Protein AF-A0A660YXP3-F1 (afdb_monomer_lite)

Radius of gyration: 28.9 Å; chains: 1; bounding box: 70×35×90 Å

Secondary structure (DSSP, 8-state):
-HHHHTSTHHHHHHHHT--HHHHHH-SSS-PPP-TTSSSSSTT-GGGGT--SSTT-HHHHHHHHHHHHHHHHHHHHHHHHHHHHHHHHTT---HHHHHHHHHHHHHHHHHHHHGGG--HHHHHHHHHHHHHHHHHHHHHHHHHHHHHHHHHHHHHHHHHHHHHHHHHHHHHHHHHHTT-

Sequence (179 aa):
MELFEKSPHQKAFDENDFPECETCHGNHQIRYVTDNMVGTQESAVCMDCHSNEEDDKGYLVAGKMKLLIDSLKYEDKETKEILSDATQKGMDISDAEFLLKDVRQVLIQTRTSIHTFNLDKFKESINPGFETISKVKQEGISAVDDYYFRRLGLGISTIIVTFLVIGLYFKIKKMENKS

pLDDT: mean 92.84, std 7.69, range [52.19, 98.44]

Foldseek 3Di:
DVLLCLAPCNVVCVVVVNDPPCLQVNDDDPDDDDLQCFAQDPNHSLCVPFDPDPPRPLNVLSNVLSVLLVVLVVLLVVLVVLLVVLVVLVFDLPVLVVLSVVLVVLSVVLVVQVSNSDNVSSCVSNVVSVVSSVVSSVVSVVSVVVSVVVVVVVVVVVVVVVVVVVVVVVVVVVVVVVD

Structure (mmCIF, N/CA/C/O backbone):
data_AF-A0A660YXP3-F1
#
_entry.id   AF-A0A660YXP3-F1
#
loop_
_atom_site.group_PDB
_atom_site.id
_atom_site.type_symbol
_atom_site.label_atom_id
_atom_site.label_alt_id
_atom_site.label_comp_id
_atom_site.label_asym_id
_atom_site.label_entity_id
_atom_site.label_seq_id
_atom_site.pdbx_PDB_ins_code
_atom_site.Cartn_x
_atom_site.Cartn_y
_atom_site.Cartn_z
_atom_site.occupancy
_atom_site.B_iso_or_equiv
_atom_site.auth_seq_id
_atom_site.auth_comp_id
_atom_site.auth_asym_id
_atom_site.auth_atom_id
_atom_site.pdbx_PDB_model_num
ATOM 1 N N . MET A 1 1 ? 7.272 -10.314 -25.609 1.00 66.12 1 MET A N 1
ATOM 2 C CA . MET A 1 1 ? 6.268 -10.110 -24.531 1.00 66.12 1 MET A CA 1
ATOM 3 C C . MET A 1 1 ? 5.676 -8.712 -24.664 1.00 66.12 1 MET A C 1
ATOM 5 O O . MET A 1 1 ? 6.437 -7.756 -24.621 1.00 66.12 1 MET A O 1
ATOM 9 N N . GLU A 1 2 ? 4.348 -8.560 -24.737 1.00 86.38 2 GLU A N 1
ATOM 10 C CA . GLU A 1 2 ? 3.705 -7.279 -25.108 1.00 86.38 2 GLU A CA 1
ATOM 11 C C . GLU A 1 2 ? 4.090 -6.065 -24.226 1.00 86.38 2 GLU A C 1
ATOM 13 O O . GLU A 1 2 ? 4.176 -4.945 -24.729 1.00 86.38 2 GLU A O 1
ATOM 18 N N . LEU A 1 3 ? 4.322 -6.254 -22.917 1.00 89.56 3 LEU A N 1
ATOM 19 C CA . LEU A 1 3 ? 4.702 -5.152 -22.015 1.00 89.56 3 LEU A CA 1
ATOM 20 C C . LEU A 1 3 ? 6.147 -4.680 -22.235 1.00 89.56 3 LEU A C 1
ATOM 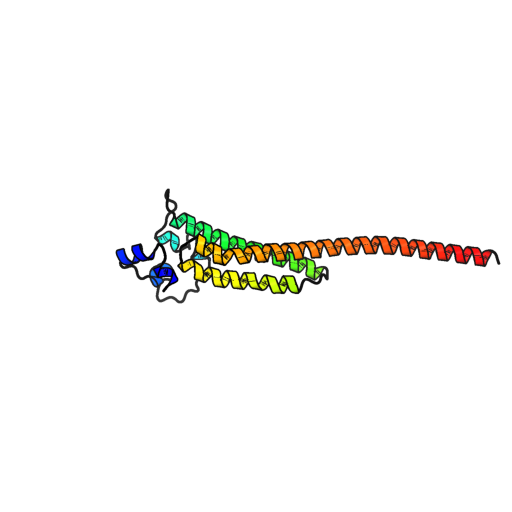22 O O . LEU A 1 3 ? 6.385 -3.474 -22.256 1.00 89.56 3 LEU A O 1
ATOM 26 N N . PHE A 1 4 ? 7.079 -5.622 -22.418 1.00 91.50 4 PHE A N 1
ATOM 27 C CA . PHE A 1 4 ? 8.494 -5.330 -22.667 1.00 91.50 4 PHE A CA 1
ATOM 28 C C . PHE A 1 4 ? 8.687 -4.685 -24.043 1.00 91.50 4 PHE A C 1
ATOM 30 O O . PHE A 1 4 ? 9.364 -3.668 -24.148 1.00 91.50 4 PHE A O 1
ATOM 37 N N . GLU A 1 5 ? 7.999 -5.203 -25.064 1.00 90.81 5 GLU A N 1
ATOM 38 C CA . GLU A 1 5 ? 8.060 -4.705 -26.448 1.00 90.81 5 GLU A CA 1
ATOM 39 C C . GLU A 1 5 ? 7.680 -3.223 -26.575 1.00 90.81 5 GLU A C 1
ATOM 41 O O . GLU A 1 5 ? 8.152 -2.517 -27.463 1.00 90.81 5 GLU A O 1
ATOM 46 N N . LYS A 1 6 ? 6.825 -2.730 -25.673 1.00 90.31 6 LYS A N 1
ATOM 47 C CA . LYS A 1 6 ? 6.394 -1.323 -25.619 1.00 90.31 6 LYS A CA 1
ATOM 48 C C . LYS A 1 6 ? 7.209 -0.481 -24.632 1.00 90.31 6 LYS A C 1
ATOM 50 O O . LYS A 1 6 ? 6.896 0.694 -24.433 1.00 90.31 6 LYS A O 1
ATOM 55 N N . SER A 1 7 ? 8.202 -1.074 -23.976 1.00 92.56 7 SER A N 1
ATOM 56 C CA . SER A 1 7 ? 9.007 -0.415 -22.953 1.00 92.56 7 SER A CA 1
ATOM 57 C C . SER A 1 7 ? 10.146 0.418 -23.559 1.00 92.56 7 SER A C 1
ATOM 59 O O . SER A 1 7 ? 10.554 0.190 -24.701 1.00 92.56 7 SER A O 1
ATOM 61 N N . PRO A 1 8 ? 10.720 1.364 -22.792 1.00 92.69 8 PRO A N 1
ATOM 62 C CA . PRO A 1 8 ? 11.908 2.109 -23.210 1.00 92.69 8 PRO A CA 1
ATOM 63 C C . PRO A 1 8 ? 13.145 1.233 -23.470 1.00 92.69 8 PRO A C 1
ATOM 65 O O . PRO A 1 8 ? 14.037 1.662 -24.200 1.00 92.69 8 PRO A O 1
ATOM 68 N N . HIS A 1 9 ? 13.207 0.027 -22.891 1.00 93.94 9 HIS A N 1
ATOM 69 C CA . HIS A 1 9 ? 14.349 -0.881 -23.026 1.00 93.94 9 HIS A CA 1
ATOM 70 C C . HIS A 1 9 ? 14.372 -1.639 -24.355 1.00 93.94 9 HIS A C 1
ATOM 72 O O . HIS A 1 9 ? 15.465 -1.977 -24.799 1.00 93.94 9 HIS A O 1
ATOM 78 N N . GLN A 1 10 ? 13.228 -1.833 -25.029 1.00 94.12 10 GLN A N 1
ATOM 79 C CA . GLN A 1 10 ? 13.143 -2.635 -26.263 1.00 94.12 10 GLN A CA 1
ATOM 80 C C . GLN A 1 10 ? 14.183 -2.209 -27.303 1.00 94.12 10 GLN A C 1
ATOM 82 O O . GLN A 1 10 ? 15.000 -3.009 -27.745 1.00 94.12 10 GLN A O 1
ATOM 87 N N . LYS A 1 11 ? 14.197 -0.917 -27.648 1.00 94.00 11 LYS A N 1
ATOM 88 C CA . LYS A 1 11 ? 15.099 -0.387 -28.675 1.00 94.00 11 LYS A CA 1
ATOM 89 C C . LYS A 1 11 ? 16.573 -0.607 -28.315 1.00 94.00 11 LYS A C 1
ATOM 91 O O . LYS A 1 11 ? 17.358 -0.984 -29.175 1.00 94.00 11 LYS A O 1
ATOM 96 N N . ALA A 1 12 ? 16.943 -0.368 -27.057 1.00 92.75 12 ALA A N 1
ATOM 97 C CA . ALA A 1 12 ? 18.320 -0.537 -26.606 1.00 92.75 12 ALA A CA 1
ATOM 98 C C . ALA A 1 12 ? 18.746 -2.013 -26.620 1.00 92.75 12 ALA A C 1
ATOM 100 O O . ALA A 1 12 ? 19.893 -2.310 -26.940 1.00 92.75 12 ALA A O 1
ATOM 101 N N . PHE A 1 13 ? 17.835 -2.933 -26.301 1.00 94.75 13 PHE A N 1
ATOM 102 C CA . PHE A 1 13 ? 18.107 -4.368 -26.328 1.00 94.75 13 PHE A CA 1
ATOM 103 C C . PHE A 1 13 ? 18.279 -4.881 -27.759 1.00 94.75 13 PHE A C 1
ATOM 105 O O . PHE A 1 13 ? 19.254 -5.582 -28.022 1.00 94.75 13 PHE A O 1
ATOM 112 N N . ASP A 1 14 ? 17.411 -4.456 -28.683 1.00 94.31 14 ASP A N 1
ATOM 113 C CA . ASP A 1 14 ? 17.514 -4.797 -30.107 1.00 94.31 14 ASP A CA 1
ATOM 114 C C . ASP A 1 14 ? 18.826 -4.280 -30.723 1.00 94.31 14 ASP A C 1
ATOM 116 O O . ASP A 1 14 ? 19.479 -4.979 -31.494 1.00 94.31 14 ASP A O 1
ATOM 120 N N . GLU A 1 15 ? 19.240 -3.056 -30.374 1.00 95.38 15 GLU A N 1
ATOM 121 C CA . GLU A 1 15 ? 20.476 -2.445 -30.885 1.00 95.38 15 GLU A CA 1
ATOM 122 C C . GLU A 1 15 ? 21.755 -3.117 -30.353 1.00 95.38 15 GLU A C 1
ATOM 124 O O . GLU A 1 15 ? 22.785 -3.063 -31.025 1.00 95.38 15 GLU A O 1
ATOM 129 N N . ASN A 1 16 ? 21.703 -3.743 -29.171 1.00 92.88 16 ASN A N 1
ATOM 130 C CA . ASN A 1 16 ? 22.858 -4.375 -28.519 1.00 92.88 16 ASN A CA 1
ATOM 131 C C . ASN A 1 16 ? 22.824 -5.914 -28.548 1.00 92.88 16 ASN A C 1
ATOM 133 O O . ASN A 1 16 ? 23.712 -6.542 -27.972 1.00 92.88 16 ASN A O 1
ATOM 137 N N . ASP A 1 17 ? 21.831 -6.515 -29.214 1.00 93.25 17 ASP A N 1
ATOM 138 C CA . ASP A 1 17 ? 21.624 -7.971 -29.292 1.00 93.25 17 ASP A CA 1
ATOM 139 C C . ASP A 1 17 ? 21.562 -8.635 -27.897 1.00 93.25 17 ASP A C 1
ATOM 141 O O . ASP A 1 17 ? 22.099 -9.720 -27.657 1.00 93.25 17 ASP A O 1
ATOM 145 N N . PHE A 1 18 ? 20.939 -7.945 -26.931 1.00 92.56 18 PHE A N 1
ATOM 146 C CA . PHE A 1 18 ? 20.817 -8.433 -25.558 1.00 92.56 18 PHE A CA 1
ATOM 147 C C . PHE A 1 18 ? 19.663 -9.435 -25.409 1.00 92.56 18 PHE A C 1
ATOM 149 O O . PHE A 1 18 ? 18.530 -9.126 -25.786 1.00 92.56 18 PHE A O 1
ATOM 156 N N . PRO A 1 19 ? 19.888 -10.608 -24.781 1.00 90.25 19 PRO A N 1
ATOM 157 C CA . PRO A 1 19 ? 18.812 -11.546 -24.474 1.00 90.25 19 PRO A CA 1
ATOM 158 C C . PRO A 1 19 ? 17.796 -10.931 -23.497 1.00 90.25 19 PRO A C 1
ATOM 160 O O . PRO A 1 19 ? 18.106 -10.757 -22.322 1.00 90.25 19 PRO A O 1
ATOM 163 N N . GLU A 1 20 ? 16.576 -10.631 -23.951 1.00 90.69 20 GLU A N 1
ATOM 164 C CA . GLU A 1 20 ? 15.546 -9.892 -23.192 1.00 90.69 20 GLU A CA 1
ATOM 165 C C . GLU A 1 20 ? 15.396 -10.349 -21.727 1.00 90.69 20 GLU A C 1
ATOM 167 O O . GLU A 1 20 ? 15.839 -9.683 -20.791 1.00 90.69 20 GLU A O 1
ATOM 172 N N . CYS A 1 21 ? 14.782 -11.515 -21.510 1.00 89.62 21 CYS A N 1
ATOM 173 C CA . CYS A 1 21 ? 14.417 -11.986 -20.174 1.00 89.62 21 CYS A CA 1
ATOM 174 C C . CYS A 1 21 ? 15.649 -12.340 -19.328 1.00 89.62 21 CYS A C 1
ATOM 176 O O . CYS A 1 21 ? 15.679 -12.080 -18.124 1.00 89.62 21 CYS A O 1
ATOM 178 N N . GLU A 1 22 ? 16.658 -12.947 -19.955 1.00 89.94 22 GLU A N 1
ATOM 179 C CA . GLU A 1 22 ? 17.840 -13.475 -19.267 1.00 89.94 22 GLU A CA 1
ATOM 180 C C . GLU A 1 22 ? 18.776 -12.367 -18.782 1.00 89.94 22 GLU A C 1
ATOM 182 O O . GLU A 1 22 ? 19.444 -12.556 -17.768 1.00 89.94 22 GLU A O 1
ATOM 187 N N . THR A 1 23 ? 18.774 -11.198 -19.433 1.00 90.56 23 THR A N 1
ATOM 188 C CA . THR A 1 23 ? 19.592 -10.050 -19.011 1.00 90.56 23 THR A CA 1
ATOM 189 C C . THR A 1 23 ? 19.263 -9.622 -17.581 1.00 90.56 23 THR A C 1
ATOM 191 O O . THR A 1 23 ? 20.168 -9.328 -16.809 1.00 90.56 23 THR A O 1
ATOM 194 N N . CYS A 1 24 ? 17.984 -9.642 -17.190 1.00 89.88 24 CYS A N 1
ATOM 195 C CA . CYS A 1 24 ? 17.562 -9.232 -15.846 1.00 89.88 24 CYS A CA 1
ATOM 196 C C . CYS A 1 24 ? 17.266 -10.411 -14.911 1.00 89.88 24 CYS A C 1
ATOM 198 O O . CYS A 1 24 ? 17.469 -10.310 -13.703 1.00 89.88 24 CYS A O 1
ATOM 200 N N . HIS A 1 25 ? 16.752 -11.528 -15.426 1.00 88.06 25 HIS A N 1
ATOM 201 C CA . HIS A 1 25 ? 16.374 -12.674 -14.590 1.00 88.06 25 HIS A CA 1
ATOM 202 C C . HIS A 1 25 ? 17.474 -13.730 -14.463 1.00 88.06 25 HIS A C 1
ATOM 204 O O . HIS A 1 25 ? 17.333 -14.670 -13.676 1.00 88.06 25 HIS A O 1
ATOM 210 N N . GLY A 1 26 ? 18.581 -13.550 -15.183 1.00 84.75 26 GLY A N 1
ATOM 211 C CA . GLY A 1 26 ? 19.645 -14.530 -15.289 1.00 84.75 26 GLY A CA 1
ATOM 212 C C . GLY A 1 26 ? 19.202 -15.774 -16.052 1.00 84.75 26 GLY A C 1
ATOM 213 O O . GLY A 1 26 ? 18.098 -15.870 -16.590 1.00 84.75 26 GLY A O 1
ATOM 214 N N . ASN A 1 27 ? 20.091 -16.759 -16.072 1.00 77.94 27 ASN A N 1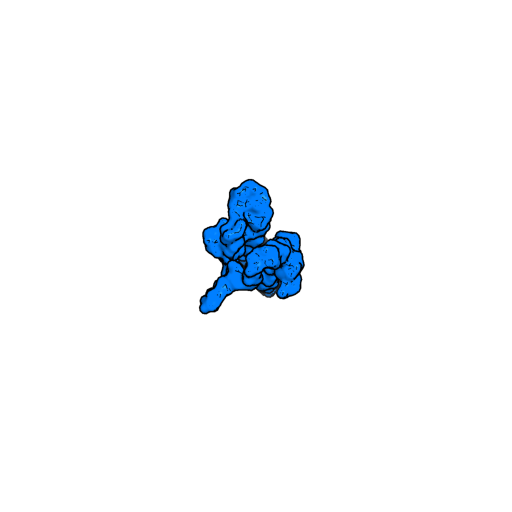
ATOM 215 C CA . ASN A 1 27 ? 19.896 -18.018 -16.770 1.00 77.94 27 ASN A CA 1
ATOM 216 C C . ASN A 1 27 ? 20.162 -19.213 -15.832 1.00 77.94 27 ASN A C 1
ATOM 218 O O . ASN A 1 27 ? 20.864 -19.092 -14.829 1.00 77.94 27 ASN A O 1
ATOM 222 N N . HIS A 1 28 ? 19.598 -20.384 -16.160 1.00 66.75 28 HIS A N 1
ATOM 223 C CA . HIS A 1 28 ? 19.941 -21.725 -15.634 1.00 66.75 28 HIS A CA 1
ATOM 224 C C . HIS A 1 28 ? 19.987 -21.956 -14.100 1.00 66.75 28 HIS A C 1
ATOM 226 O O . HIS A 1 28 ? 20.224 -23.081 -13.659 1.00 66.75 28 HIS A O 1
ATOM 232 N N . GLN A 1 29 ? 19.696 -20.956 -13.269 1.00 60.50 29 GLN A N 1
ATOM 233 C CA . GLN A 1 29 ? 19.544 -21.068 -11.822 1.00 60.50 29 GLN A CA 1
ATOM 234 C C . GLN A 1 29 ? 18.134 -20.599 -11.474 1.00 60.50 29 GLN A C 1
ATOM 236 O O . GLN A 1 29 ? 17.826 -19.420 -11.601 1.00 60.50 29 GLN A O 1
ATOM 241 N N . ILE A 1 30 ? 17.266 -21.524 -11.056 1.00 59.28 30 ILE A N 1
ATOM 242 C CA . ILE A 1 30 ? 15.876 -21.245 -10.658 1.00 59.28 30 ILE A CA 1
ATOM 243 C C . ILE A 1 30 ? 15.895 -20.468 -9.331 1.00 59.28 30 ILE A C 1
ATOM 245 O O . ILE A 1 30 ? 15.640 -21.015 -8.259 1.00 59.28 30 ILE A O 1
ATOM 249 N N . ARG A 1 31 ? 16.284 -19.195 -9.373 1.00 67.81 31 ARG A N 1
ATOM 250 C CA . ARG A 1 31 ? 16.200 -18.287 -8.233 1.00 67.81 31 ARG A CA 1
ATOM 251 C C . ARG A 1 31 ? 14.827 -17.636 -8.264 1.00 67.81 31 ARG A C 1
ATOM 253 O O . ARG A 1 31 ? 14.384 -17.153 -9.303 1.00 67.81 31 ARG A O 1
ATOM 260 N N . TYR A 1 32 ? 14.142 -17.637 -7.126 1.00 73.38 32 TYR A N 1
ATOM 261 C CA . TYR A 1 32 ? 12.883 -16.913 -7.010 1.00 73.38 32 TYR A CA 1
ATOM 262 C C . TYR A 1 32 ? 13.136 -15.421 -7.204 1.00 73.38 32 TYR A C 1
ATOM 264 O O . TYR A 1 32 ? 14.016 -14.846 -6.561 1.00 73.38 32 TYR A O 1
ATOM 272 N N . VAL A 1 33 ? 12.341 -14.801 -8.074 1.00 80.00 33 VAL A N 1
ATOM 273 C CA . VAL A 1 33 ? 12.337 -13.348 -8.225 1.00 80.00 33 VAL A CA 1
ATOM 274 C C . VAL A 1 33 ? 11.898 -12.702 -6.917 1.00 80.00 33 VAL A C 1
ATOM 276 O O . VAL A 1 33 ? 10.979 -13.177 -6.245 1.00 80.00 33 VAL A O 1
ATOM 279 N N . THR A 1 34 ? 12.56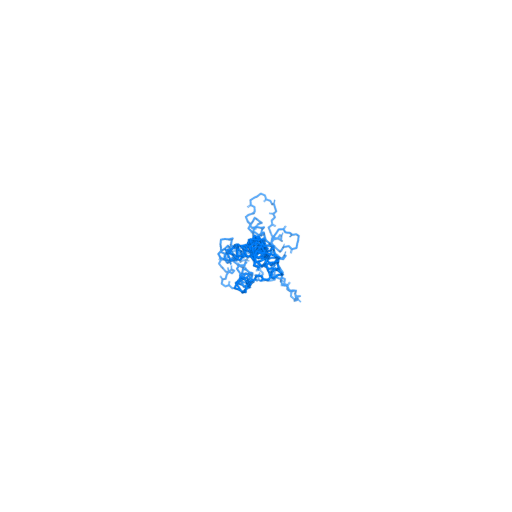9 -11.619 -6.539 1.00 88.38 34 THR A N 1
ATOM 280 C CA . THR A 1 34 ? 12.250 -10.871 -5.321 1.00 88.38 34 THR A CA 1
ATOM 281 C C . THR A 1 34 ? 12.173 -9.386 -5.624 1.00 88.38 34 THR A C 1
ATOM 283 O O . THR A 1 34 ? 12.822 -8.899 -6.549 1.00 88.38 34 THR A O 1
ATOM 286 N N . ASP A 1 35 ? 11.449 -8.647 -4.783 1.00 91.12 35 ASP A N 1
ATOM 287 C CA . ASP A 1 35 ? 11.352 -7.185 -4.875 1.00 91.12 35 ASP A CA 1
ATOM 288 C C . ASP A 1 35 ? 12.724 -6.482 -4.684 1.00 91.12 35 ASP A C 1
ATOM 290 O O . ASP A 1 35 ? 12.791 -5.262 -4.782 1.00 91.12 35 ASP A O 1
ATOM 294 N N . ASN A 1 36 ? 13.807 -7.212 -4.369 1.00 90.50 36 ASN A N 1
ATOM 295 C CA . ASN A 1 36 ? 15.175 -6.681 -4.266 1.00 90.50 36 ASN A CA 1
ATOM 296 C C . ASN A 1 36 ? 15.879 -6.553 -5.619 1.00 90.50 36 ASN A C 1
ATOM 298 O O . ASN A 1 36 ? 16.853 -5.816 -5.719 1.00 90.50 36 ASN A O 1
ATOM 302 N N . MET A 1 37 ? 15.384 -7.244 -6.651 1.00 91.19 37 MET A N 1
ATOM 303 C CA . MET A 1 37 ? 15.896 -7.101 -8.018 1.00 91.19 37 MET A CA 1
ATOM 304 C C . MET A 1 37 ? 15.560 -5.725 -8.609 1.00 91.19 37 MET A C 1
ATOM 306 O O . MET A 1 37 ? 16.145 -5.322 -9.606 1.00 91.19 37 MET A O 1
ATOM 310 N N . VAL A 1 38 ? 14.617 -5.007 -7.999 1.00 93.38 38 VAL A N 1
ATOM 311 C CA . VAL A 1 38 ? 14.085 -3.729 -8.470 1.00 93.38 38 VAL A CA 1
ATOM 312 C C . VAL A 1 38 ? 14.597 -2.632 -7.552 1.00 93.38 38 VAL A C 1
ATOM 314 O O . VAL A 1 38 ? 14.488 -2.748 -6.332 1.00 93.38 38 VAL A O 1
ATOM 317 N N . GLY A 1 39 ? 15.109 -1.548 -8.127 1.00 94.62 39 GLY A N 1
ATOM 318 C CA . GLY A 1 39 ? 15.578 -0.394 -7.368 1.00 94.62 39 GLY A CA 1
ATOM 319 C C . GLY A 1 39 ? 17.005 -0.008 -7.708 1.00 94.62 39 GLY A C 1
ATOM 320 O O . GLY A 1 39 ? 17.492 -0.278 -8.799 1.00 94.62 39 GLY A O 1
ATOM 321 N N . THR A 1 40 ? 17.654 0.642 -6.749 1.00 94.75 40 THR A N 1
ATOM 322 C CA . THR A 1 40 ? 19.012 1.192 -6.881 1.00 94.75 40 THR A CA 1
ATOM 323 C C . THR A 1 40 ? 19.974 0.644 -5.825 1.00 94.75 40 THR A C 1
ATOM 325 O O . THR A 1 40 ? 21.044 1.193 -5.581 1.00 94.75 40 THR A O 1
ATOM 328 N N . GLN A 1 41 ? 19.559 -0.419 -5.138 1.00 91.00 41 GLN A N 1
ATOM 329 C CA . GLN A 1 41 ? 20.380 -1.151 -4.178 1.00 91.00 41 GLN A CA 1
ATOM 330 C C . GLN A 1 41 ? 21.374 -2.063 -4.905 1.00 91.00 41 GLN A C 1
ATOM 332 O O . GLN A 1 41 ? 21.136 -2.454 -6.039 1.00 91.00 41 GLN A O 1
ATOM 337 N N . GLU A 1 42 ? 22.441 -2.478 -4.224 1.00 85.50 42 GLU A N 1
ATOM 338 C CA . GLU A 1 42 ? 23.494 -3.340 -4.793 1.00 85.50 42 GLU A CA 1
ATOM 339 C C . GLU A 1 42 ? 22.966 -4.659 -5.393 1.00 85.50 42 GLU A C 1
ATOM 341 O O . GLU A 1 42 ? 23.547 -5.202 -6.321 1.00 85.50 42 GLU A O 1
ATOM 346 N N . SER A 1 43 ? 21.839 -5.170 -4.890 1.00 86.62 43 SER A N 1
ATOM 347 C CA . SER A 1 43 ? 21.194 -6.391 -5.400 1.00 86.62 43 SER A CA 1
ATOM 348 C C . SER A 1 43 ? 20.217 -6.163 -6.561 1.00 86.62 43 SER A C 1
ATOM 350 O O . SER A 1 43 ? 19.627 -7.133 -7.044 1.00 86.62 43 SER A O 1
ATOM 352 N N . ALA A 1 44 ? 20.003 -4.913 -6.984 1.00 92.38 44 ALA A N 1
ATOM 353 C CA . ALA A 1 44 ? 19.070 -4.584 -8.050 1.00 92.38 44 ALA A CA 1
ATOM 354 C C . ALA A 1 44 ? 19.734 -4.702 -9.422 1.00 92.38 44 ALA A C 1
ATOM 356 O O . ALA A 1 44 ? 20.744 -4.062 -9.691 1.00 92.38 44 ALA A O 1
ATOM 357 N N . VAL A 1 45 ? 19.090 -5.441 -10.322 1.00 91.81 45 VAL A N 1
ATOM 358 C CA . VAL A 1 45 ? 19.596 -5.701 -11.683 1.00 91.81 45 VAL A CA 1
ATOM 359 C C . VAL A 1 45 ? 19.551 -4.454 -12.565 1.00 91.81 45 VAL A C 1
ATOM 361 O O . VAL A 1 45 ? 20.200 -4.375 -13.598 1.00 91.81 45 VAL A O 1
ATOM 364 N N . CYS A 1 46 ? 18.797 -3.433 -12.147 1.00 92.69 46 CYS A N 1
ATOM 365 C CA . CYS A 1 46 ? 18.780 -2.134 -12.812 1.00 92.69 46 CYS A CA 1
ATOM 366 C C . CYS A 1 46 ? 20.173 -1.487 -12.806 1.00 92.69 46 CYS A C 1
ATOM 368 O O . CYS A 1 46 ? 20.528 -0.802 -13.762 1.00 92.69 46 CYS A O 1
ATOM 370 N N . MET A 1 47 ? 20.953 -1.728 -11.745 1.00 92.88 47 MET A N 1
ATOM 371 C CA . MET A 1 47 ? 22.270 -1.126 -11.537 1.00 92.88 47 MET A CA 1
ATOM 372 C C . MET A 1 47 ? 23.359 -1.696 -12.451 1.00 92.88 47 MET A C 1
ATOM 374 O O . MET A 1 47 ? 24.435 -1.112 -12.547 1.00 92.88 47 MET A O 1
ATOM 378 N N . ASP A 1 48 ? 23.077 -2.799 -13.151 1.00 91.69 48 ASP A N 1
ATOM 379 C CA . ASP A 1 48 ? 24.011 -3.397 -14.109 1.00 91.69 48 ASP A CA 1
ATOM 380 C C . ASP A 1 48 ? 24.207 -2.509 -15.349 1.00 91.69 48 ASP A C 1
ATOM 382 O O . ASP A 1 48 ? 25.219 -2.610 -16.040 1.00 91.69 48 ASP A O 1
ATOM 386 N N . CYS A 1 49 ? 23.239 -1.634 -15.640 1.00 92.19 49 CYS A N 1
ATOM 387 C CA . CYS A 1 49 ? 23.288 -0.691 -16.761 1.00 92.19 49 CYS A CA 1
ATOM 388 C C . CYS A 1 49 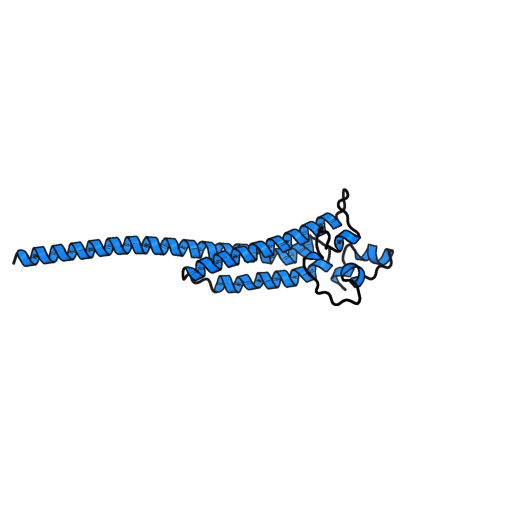? 23.032 0.763 -16.344 1.00 92.19 49 CYS A C 1
ATOM 390 O O . CYS A 1 49 ? 23.522 1.670 -17.011 1.00 92.19 49 CYS A O 1
ATOM 392 N N . HIS A 1 50 ? 22.263 0.993 -15.276 1.00 93.25 50 HIS A N 1
ATOM 393 C CA . HIS A 1 50 ? 21.928 2.328 -14.786 1.00 93.25 50 HIS A CA 1
ATOM 394 C C . HIS A 1 50 ? 22.787 2.717 -13.583 1.00 93.25 50 HIS A C 1
ATOM 396 O O . HIS A 1 50 ? 23.027 1.905 -12.692 1.00 93.25 50 HIS A O 1
ATOM 402 N N . SER A 1 51 ? 23.218 3.972 -13.509 1.00 90.75 51 SER A N 1
ATOM 403 C CA . SER A 1 51 ? 24.097 4.458 -12.441 1.00 90.75 51 SER A CA 1
ATOM 404 C C . SER A 1 51 ? 23.556 5.734 -11.798 1.00 90.75 51 SER A C 1
ATOM 406 O O . SER A 1 51 ? 22.663 6.394 -12.320 1.00 90.75 51 SER A O 1
ATOM 408 N N . ASN A 1 52 ? 24.094 6.095 -10.631 1.00 88.38 52 ASN A N 1
ATOM 409 C CA . ASN A 1 52 ? 23.748 7.343 -9.937 1.00 88.38 52 ASN A CA 1
ATOM 410 C C . ASN A 1 52 ? 24.453 8.575 -10.552 1.00 88.38 52 ASN A C 1
ATOM 412 O O . ASN A 1 52 ? 24.797 9.519 -9.840 1.00 88.38 52 ASN A O 1
ATOM 416 N N . GLU A 1 53 ? 24.755 8.537 -11.848 1.00 84.62 53 GLU A N 1
ATOM 417 C CA . GLU A 1 53 ? 25.296 9.681 -12.580 1.00 84.62 53 GLU A CA 1
ATOM 418 C C . GLU A 1 53 ? 24.200 10.727 -12.835 1.00 84.62 53 GLU A C 1
ATOM 420 O O . GLU A 1 53 ? 23.002 10.424 -12.807 1.00 84.62 53 GLU A O 1
ATOM 425 N N . GLU A 1 54 ? 24.600 11.985 -13.049 1.00 69.12 54 GLU A N 1
ATOM 426 C CA . GLU A 1 54 ? 23.644 13.053 -13.349 1.00 69.12 54 GLU A CA 1
ATOM 427 C C . GLU A 1 54 ? 22.842 12.705 -14.619 1.00 69.12 54 GLU A C 1
ATOM 429 O O . GLU A 1 54 ? 23.405 12.381 -15.661 1.00 69.12 54 GLU A O 1
ATOM 434 N N . ASP A 1 55 ? 21.513 12.781 -14.500 1.00 79.56 55 ASP A N 1
ATOM 435 C CA . ASP A 1 55 ? 20.497 12.558 -15.541 1.00 79.56 55 ASP A CA 1
ATOM 436 C C . ASP A 1 55 ? 20.158 11.113 -15.963 1.00 79.56 55 ASP A C 1
ATOM 438 O O . ASP A 1 55 ? 19.371 10.928 -16.904 1.00 79.56 55 ASP A O 1
ATOM 442 N N . ASP A 1 56 ? 20.590 10.077 -15.232 1.00 91.38 56 ASP A N 1
ATOM 443 C CA . ASP A 1 56 ? 20.063 8.726 -15.478 1.00 91.38 56 ASP A CA 1
ATOM 444 C C . ASP A 1 56 ? 18.599 8.587 -15.008 1.00 91.38 56 ASP A C 1
ATOM 446 O O . ASP A 1 56 ? 18.261 8.332 -13.844 1.00 91.38 56 ASP A O 1
ATOM 450 N N . LYS A 1 57 ? 17.678 8.725 -15.964 1.00 92.19 57 LYS A N 1
ATOM 451 C CA . LYS A 1 57 ? 16.237 8.565 -15.728 1.00 92.19 57 LYS A CA 1
ATOM 452 C C . LYS A 1 57 ? 15.865 7.145 -15.305 1.00 92.19 57 LYS A C 1
ATOM 454 O O . LYS A 1 57 ? 14.914 6.994 -14.537 1.00 92.19 57 LYS A O 1
ATOM 459 N N . GLY A 1 58 ? 16.571 6.125 -15.793 1.00 92.69 58 GLY A N 1
ATOM 460 C CA . GLY A 1 58 ? 16.315 4.729 -15.444 1.00 92.69 58 GLY A CA 1
ATOM 461 C C . GLY A 1 58 ? 16.631 4.459 -13.978 1.00 92.69 58 GLY A C 1
ATOM 462 O O . GLY A 1 58 ? 15.794 3.887 -13.277 1.00 92.69 58 GLY A O 1
ATOM 463 N N . TYR A 1 59 ? 17.750 4.997 -13.482 1.00 94.88 59 TYR A N 1
ATOM 464 C CA . TYR A 1 59 ? 18.106 4.966 -12.060 1.00 94.88 59 TYR A CA 1
ATOM 465 C C . TYR A 1 59 ? 17.004 5.591 -11.184 1.00 94.88 59 TYR A C 1
ATOM 467 O O . TYR A 1 59 ? 16.513 4.976 -10.231 1.00 94.88 59 TYR A O 1
ATOM 475 N N . LEU A 1 60 ? 16.529 6.788 -11.547 1.00 93.81 60 LEU A N 1
ATOM 476 C CA . LEU A 1 60 ? 15.468 7.481 -10.805 1.00 93.81 60 LEU A CA 1
ATOM 477 C C . LEU A 1 60 ? 14.128 6.730 -10.831 1.00 93.81 60 LEU A C 1
ATOM 479 O O . LEU A 1 60 ? 13.414 6.701 -9.825 1.00 93.81 60 LEU A O 1
ATOM 483 N N . VAL A 1 61 ? 13.755 6.151 -11.976 1.00 95.12 61 VAL A N 1
ATOM 484 C CA . VAL A 1 61 ? 12.516 5.371 -12.118 1.00 95.12 61 VAL A CA 1
ATOM 485 C C . VAL A 1 61 ? 12.588 4.091 -11.290 1.00 95.12 61 VAL A C 1
ATOM 487 O O . VAL A 1 61 ? 11.650 3.824 -10.535 1.00 95.12 61 VAL A O 1
ATOM 490 N N . ALA A 1 62 ? 13.698 3.351 -11.359 1.00 95.50 62 ALA A N 1
ATOM 491 C CA . ALA A 1 62 ? 13.908 2.137 -10.578 1.00 95.50 62 ALA A CA 1
ATOM 492 C C . ALA A 1 62 ? 13.806 2.421 -9.073 1.00 95.50 62 ALA A C 1
ATOM 494 O O . ALA A 1 62 ? 13.049 1.753 -8.361 1.00 95.50 62 ALA A O 1
ATOM 495 N N . GLY A 1 63 ? 14.486 3.470 -8.597 1.00 95.69 63 GLY A N 1
ATOM 496 C CA . GLY A 1 63 ? 14.417 3.899 -7.200 1.00 95.69 63 GLY A CA 1
ATOM 497 C C . GLY A 1 63 ? 12.989 4.228 -6.760 1.00 95.69 63 GLY A C 1
ATOM 498 O O . GLY A 1 63 ? 12.531 3.754 -5.722 1.00 95.69 63 GLY A O 1
ATOM 499 N N . LYS A 1 64 ? 12.231 4.970 -7.578 1.00 96.56 64 LYS A N 1
ATOM 500 C CA . LYS A 1 64 ? 10.825 5.298 -7.282 1.00 96.56 64 LYS A CA 1
ATOM 501 C C . LYS A 1 64 ? 9.918 4.067 -7.258 1.00 96.56 64 LYS A C 1
ATOM 503 O O . LYS A 1 64 ? 9.072 3.978 -6.374 1.00 96.56 64 LYS A O 1
ATOM 508 N N . MET A 1 65 ? 10.080 3.125 -8.190 1.00 96.62 65 MET A N 1
ATOM 509 C CA . MET A 1 65 ? 9.308 1.874 -8.192 1.00 96.62 65 MET A CA 1
ATOM 510 C C . MET A 1 65 ? 9.550 1.081 -6.906 1.00 96.62 65 MET A C 1
ATOM 512 O O . MET A 1 65 ? 8.596 0.664 -6.251 1.00 96.62 65 MET A O 1
ATOM 516 N N . LYS A 1 66 ? 10.818 0.939 -6.507 1.00 96.25 66 LYS A N 1
ATOM 517 C CA . LYS A 1 66 ? 11.199 0.255 -5.269 1.00 96.25 66 LYS A CA 1
ATOM 518 C C . LYS A 1 66 ? 10.603 0.927 -4.033 1.00 96.25 66 LYS A C 1
ATOM 520 O O . LYS A 1 66 ? 9.962 0.252 -3.230 1.00 96.25 66 LYS A O 1
ATOM 525 N N . LEU A 1 67 ? 10.740 2.250 -3.929 1.00 96.81 67 LEU A N 1
ATOM 526 C CA . LEU A 1 67 ? 10.165 3.026 -2.830 1.00 96.81 67 LEU A CA 1
ATOM 527 C C . LEU A 1 67 ? 8.653 2.813 -2.712 1.00 96.81 67 LEU A C 1
ATOM 529 O O . LEU A 1 67 ? 8.168 2.555 -1.619 1.00 96.81 67 LEU A O 1
ATOM 533 N N . LEU A 1 68 ? 7.911 2.850 -3.823 1.00 97.81 68 LEU A N 1
ATOM 534 C CA . LEU A 1 68 ? 6.461 2.644 -3.798 1.00 97.81 68 LEU A CA 1
ATOM 535 C C . LEU A 1 68 ? 6.077 1.231 -3.323 1.00 97.81 68 LEU A C 1
ATOM 537 O O . LEU A 1 68 ? 5.151 1.092 -2.527 1.00 97.81 68 LEU A O 1
ATOM 541 N N . ILE A 1 69 ? 6.792 0.188 -3.765 1.00 97.12 69 ILE A N 1
ATOM 542 C CA . ILE A 1 69 ? 6.555 -1.197 -3.310 1.00 97.12 69 ILE A CA 1
ATOM 543 C C . ILE A 1 69 ? 6.793 -1.314 -1.806 1.00 97.12 69 ILE A C 1
ATOM 545 O O . ILE A 1 69 ? 5.974 -1.891 -1.087 1.00 97.12 69 ILE A O 1
ATOM 549 N N . ASP A 1 70 ? 7.919 -0.783 -1.333 1.00 97.25 70 ASP A N 1
ATOM 550 C CA . ASP A 1 70 ? 8.300 -0.885 0.071 1.00 97.25 70 ASP A CA 1
ATOM 551 C C . ASP A 1 70 ? 7.367 -0.056 0.965 1.00 97.25 70 ASP A C 1
ATOM 553 O O . ASP A 1 70 ? 6.945 -0.554 2.009 1.00 97.25 70 ASP A O 1
ATOM 557 N N . SER A 1 71 ? 6.958 1.142 0.529 1.00 97.94 71 SER A N 1
ATOM 558 C CA . SER A 1 71 ? 5.948 1.961 1.210 1.00 97.94 71 SER A CA 1
ATOM 559 C C . SER A 1 71 ? 4.614 1.231 1.327 1.00 97.94 71 SER A C 1
ATOM 561 O O . SER A 1 71 ? 4.084 1.127 2.430 1.00 97.94 71 SER A O 1
ATOM 563 N N . LEU A 1 72 ? 4.102 0.641 0.240 1.00 98.19 72 LEU A N 1
ATOM 564 C CA . LEU A 1 72 ? 2.828 -0.080 0.290 1.00 98.19 72 LEU A CA 1
ATOM 565 C C . LEU A 1 72 ? 2.894 -1.282 1.247 1.00 98.19 72 LEU A C 1
ATOM 567 O O . LEU A 1 72 ? 1.966 -1.525 2.015 1.00 98.19 72 LEU A O 1
ATOM 571 N N . LYS A 1 73 ? 4.008 -2.025 1.245 1.00 97.88 73 LYS A N 1
ATOM 572 C CA . LYS A 1 73 ? 4.228 -3.152 2.171 1.00 97.88 73 LYS A CA 1
ATOM 573 C C . LYS A 1 73 ? 4.338 -2.698 3.624 1.00 97.88 73 LYS A C 1
ATOM 575 O O . LYS A 1 73 ? 3.877 -3.408 4.518 1.00 97.88 73 LYS A O 1
ATOM 580 N N . TYR A 1 74 ? 4.978 -1.557 3.864 1.00 98.06 74 TYR A N 1
ATOM 581 C CA . TYR A 1 74 ? 5.096 -0.980 5.195 1.00 98.06 74 TYR A CA 1
ATOM 582 C C . TYR A 1 74 ? 3.727 -0.549 5.729 1.00 98.06 74 TYR A C 1
ATOM 584 O O . TYR A 1 74 ? 3.351 -0.960 6.825 1.00 98.06 74 TYR A O 1
ATOM 592 N N . GLU A 1 75 ? 2.956 0.195 4.937 1.00 98.06 75 GLU A N 1
ATOM 593 C CA . GLU A 1 75 ? 1.623 0.643 5.337 1.00 98.06 75 GLU A CA 1
ATOM 594 C C . GLU A 1 75 ? 0.641 -0.530 5.505 1.00 98.06 75 GLU A C 1
ATOM 596 O O . GLU A 1 75 ? -0.189 -0.508 6.412 1.00 98.06 75 GLU A O 1
ATOM 601 N N . ASP A 1 76 ? 0.752 -1.595 4.698 1.00 98.19 76 ASP A N 1
ATOM 602 C CA . ASP A 1 76 ? -0.042 -2.825 4.860 1.00 98.19 76 ASP A CA 1
ATOM 603 C C . ASP A 1 76 ? 0.257 -3.488 6.210 1.00 98.19 76 ASP A C 1
ATOM 605 O O . ASP A 1 76 ? -0.651 -3.911 6.927 1.00 98.19 76 ASP A O 1
ATOM 609 N N . LYS A 1 77 ? 1.537 -3.545 6.596 1.00 98.19 77 LYS A N 1
ATOM 610 C CA . LYS A 1 77 ? 1.943 -4.071 7.902 1.00 98.19 77 LYS A CA 1
ATOM 611 C C . LYS A 1 77 ? 1.407 -3.209 9.048 1.00 98.19 77 LYS A C 1
ATOM 613 O O . LYS A 1 77 ? 0.817 -3.755 9.973 1.00 98.19 77 LYS A O 1
ATOM 618 N N . GLU A 1 78 ? 1.587 -1.893 8.981 1.00 98.00 78 GLU A N 1
ATOM 619 C CA . GLU A 1 78 ? 1.094 -0.956 10.000 1.00 98.00 78 GLU A CA 1
ATOM 620 C C . GLU A 1 78 ? -0.435 -1.047 10.147 1.00 98.00 78 GLU A C 1
ATOM 622 O O . GLU A 1 78 ? -0.969 -1.118 11.253 1.00 98.00 78 GLU A O 1
ATOM 627 N N . THR A 1 79 ? -1.155 -1.132 9.028 1.00 98.31 79 THR A N 1
ATOM 628 C CA . THR A 1 79 ? -2.618 -1.259 9.017 1.00 98.31 79 THR A CA 1
ATOM 629 C C . THR A 1 79 ? -3.074 -2.561 9.678 1.00 98.31 79 THR A C 1
ATOM 631 O O . THR A 1 79 ? -4.037 -2.553 10.442 1.00 98.31 79 THR A O 1
ATOM 634 N N . LYS A 1 80 ? -2.354 -3.674 9.477 1.00 98.12 80 LYS A N 1
ATOM 635 C CA . LYS A 1 80 ? -2.628 -4.939 10.189 1.00 98.12 80 LYS A CA 1
ATOM 636 C C . LYS A 1 80 ? -2.456 -4.815 11.694 1.00 98.12 80 LYS A C 1
ATOM 638 O O . LYS A 1 80 ? -3.236 -5.409 12.433 1.00 98.12 80 LYS A O 1
ATOM 643 N N . GLU A 1 81 ? -1.453 -4.072 12.150 1.00 98.00 81 GLU A N 1
ATOM 644 C CA . GLU A 1 81 ? -1.235 -3.841 13.581 1.00 98.00 81 GLU A CA 1
ATOM 645 C C . GLU A 1 81 ? -2.416 -3.066 14.193 1.00 98.00 81 GLU A C 1
ATOM 647 O O . GLU A 1 81 ? -2.908 -3.443 15.256 1.00 98.00 81 GLU A O 1
ATOM 652 N N . ILE A 1 82 ? -2.951 -2.068 13.479 1.00 98.12 82 ILE A N 1
ATOM 653 C CA . ILE A 1 82 ? -4.140 -1.305 13.898 1.00 98.12 82 ILE A CA 1
ATOM 654 C C . ILE A 1 82 ? -5.391 -2.194 13.949 1.00 98.12 82 ILE A C 1
ATOM 656 O O . ILE A 1 82 ? -6.101 -2.202 14.955 1.00 98.12 82 ILE A O 1
ATOM 660 N N . LEU A 1 83 ? -5.663 -2.973 12.895 1.00 97.94 83 LEU A N 1
ATOM 661 C CA . LEU A 1 83 ? -6.812 -3.890 12.876 1.00 97.94 83 LEU A CA 1
ATOM 662 C C . LEU A 1 83 ? -6.705 -4.961 13.969 1.00 97.94 83 LEU A C 1
ATOM 664 O O . LEU A 1 83 ? -7.706 -5.320 14.593 1.00 97.94 83 LEU A O 1
ATOM 668 N N . SER A 1 84 ? -5.490 -5.438 14.249 1.00 97.62 84 SER A N 1
ATOM 669 C CA . SER A 1 84 ? -5.241 -6.377 15.341 1.00 97.62 84 SER A CA 1
ATOM 670 C C . SER A 1 84 ? -5.549 -5.760 16.709 1.00 97.62 84 SER A C 1
ATOM 672 O O . SER A 1 84 ? -6.091 -6.459 17.567 1.00 97.62 84 SER A O 1
ATOM 674 N N . ASP A 1 85 ? -5.235 -4.479 16.932 1.00 97.69 85 ASP A N 1
ATOM 675 C CA . ASP A 1 85 ? -5.592 -3.784 18.177 1.00 97.69 85 ASP A CA 1
ATOM 676 C C . ASP A 1 85 ? -7.114 -3.629 18.323 1.00 97.69 85 ASP A C 1
ATOM 678 O O . ASP A 1 85 ? -7.675 -3.940 19.379 1.00 97.69 85 ASP A O 1
ATOM 682 N N . ALA A 1 86 ? -7.802 -3.228 17.248 1.00 97.44 86 ALA A N 1
ATOM 683 C CA . ALA A 1 86 ? -9.263 -3.130 17.218 1.00 97.44 86 ALA A CA 1
ATOM 684 C C . ALA A 1 86 ? -9.928 -4.485 17.531 1.00 97.44 86 ALA A C 1
ATOM 686 O O . ALA A 1 86 ? -10.828 -4.570 18.371 1.00 97.44 86 ALA A O 1
ATOM 687 N N . THR A 1 87 ? -9.424 -5.560 16.923 1.00 96.62 87 THR A N 1
ATOM 688 C CA . THR A 1 87 ? -9.903 -6.931 17.149 1.00 96.62 87 THR A CA 1
ATOM 689 C C . THR A 1 87 ? -9.691 -7.368 18.595 1.00 96.62 87 THR A C 1
ATOM 691 O O . THR A 1 87 ? -10.606 -7.898 19.225 1.00 96.62 87 THR A O 1
ATOM 694 N N . GLN A 1 88 ? -8.511 -7.104 19.171 1.00 97.12 88 GLN A N 1
ATOM 695 C CA . GLN A 1 88 ? -8.224 -7.431 20.572 1.00 97.12 88 GLN A CA 1
ATOM 696 C C . GLN A 1 88 ? -9.143 -6.671 21.546 1.00 97.12 88 GLN A C 1
ATOM 698 O O . GLN A 1 88 ? -9.473 -7.185 22.617 1.00 97.12 88 GLN A O 1
ATOM 703 N N . LYS A 1 89 ? -9.593 -5.470 21.168 1.00 96.50 89 LYS A N 1
ATOM 704 C CA . LYS A 1 89 ? -10.589 -4.670 21.900 1.00 96.50 89 LYS A CA 1
ATOM 705 C C . LYS A 1 89 ? -12.037 -5.142 21.700 1.00 96.50 89 LYS A C 1
ATOM 707 O O . LYS A 1 89 ? -12.936 -4.598 22.341 1.00 96.50 89 LYS A O 1
ATOM 712 N N . GLY A 1 90 ? -12.269 -6.160 20.870 1.00 95.81 90 GLY A N 1
ATOM 713 C CA . GLY A 1 90 ? -13.591 -6.734 20.610 1.00 95.81 90 GLY A CA 1
ATOM 714 C C . GLY A 1 90 ? -14.440 -5.925 19.627 1.00 95.81 90 GLY A C 1
ATOM 715 O O . GLY A 1 90 ? -15.667 -6.002 19.683 1.00 95.81 90 GLY A O 1
ATOM 716 N N . MET A 1 91 ? -13.806 -5.127 18.767 1.00 97.06 91 MET A N 1
ATOM 717 C CA . MET A 1 91 ? -14.485 -4.389 17.703 1.00 97.06 91 MET A CA 1
ATOM 718 C C . MET A 1 91 ? -14.680 -5.279 16.471 1.00 97.06 91 MET A C 1
ATOM 720 O O . MET A 1 91 ? -13.793 -6.059 16.131 1.00 97.06 91 MET A O 1
ATOM 724 N N . ASP A 1 92 ? -15.829 -5.158 15.799 1.00 94.75 92 ASP A N 1
ATOM 725 C CA . ASP A 1 92 ? -16.076 -5.847 14.527 1.00 94.75 92 ASP A CA 1
ATOM 726 C C . ASP A 1 92 ? -15.419 -5.069 13.384 1.00 94.75 92 ASP A C 1
ATOM 728 O O . ASP A 1 92 ? -15.793 -3.930 13.106 1.00 94.75 92 ASP A O 1
ATOM 732 N N . ILE A 1 93 ? -14.409 -5.685 12.770 1.00 95.81 93 ILE A N 1
ATOM 733 C CA . ILE A 1 93 ? -13.616 -5.130 11.666 1.00 95.81 93 ILE A CA 1
ATOM 734 C C . ILE A 1 93 ? -13.508 -6.119 10.493 1.00 95.81 93 ILE A C 1
ATOM 736 O O . ILE A 1 93 ? -12.605 -6.021 9.662 1.00 95.81 93 ILE A O 1
ATOM 740 N N . SER A 1 94 ? -14.435 -7.080 10.417 1.00 95.31 94 SER A N 1
ATOM 741 C CA . SER A 1 94 ? -14.396 -8.194 9.457 1.00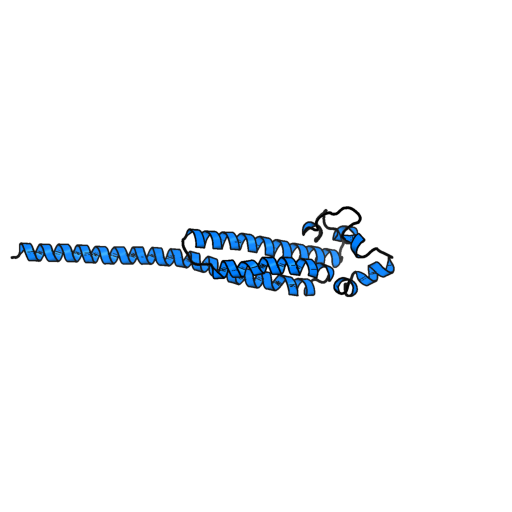 95.31 94 SER A CA 1
ATOM 742 C C . SER A 1 94 ? -14.335 -7.723 7.996 1.00 95.31 94 SER A C 1
ATOM 744 O O . SER A 1 94 ? -13.593 -8.285 7.185 1.00 95.31 94 SER A O 1
ATOM 746 N N . ASP A 1 95 ? -15.075 -6.661 7.670 1.00 95.31 95 ASP A N 1
ATOM 747 C CA . ASP A 1 95 ? -15.096 -6.065 6.330 1.00 95.31 95 ASP A CA 1
ATOM 748 C C . ASP A 1 95 ? -13.759 -5.390 5.988 1.00 95.31 95 ASP A C 1
ATOM 750 O O . ASP A 1 95 ? -13.229 -5.583 4.891 1.00 95.31 95 ASP A O 1
ATOM 754 N N . ALA A 1 96 ? -13.162 -4.678 6.950 1.00 96.38 96 ALA A N 1
ATOM 755 C CA . ALA A 1 96 ? -11.861 -4.029 6.802 1.00 96.38 96 ALA A CA 1
ATOM 756 C C . ALA A 1 96 ? -10.740 -5.063 6.576 1.00 96.38 96 ALA A C 1
ATOM 758 O O . ALA A 1 96 ? -9.885 -4.896 5.704 1.00 96.38 96 ALA A O 1
ATOM 759 N N . GLU A 1 97 ? -10.769 -6.178 7.313 1.00 94.88 97 GLU A N 1
ATOM 760 C CA . GLU A 1 97 ? -9.854 -7.310 7.121 1.00 94.88 97 GLU A CA 1
ATOM 761 C C . GLU A 1 97 ? -10.016 -7.987 5.760 1.00 94.88 97 GLU A C 1
ATOM 763 O O . GLU A 1 97 ? -9.027 -8.401 5.143 1.00 94.88 97 GLU A O 1
ATOM 768 N N . PHE A 1 98 ? -11.258 -8.138 5.296 1.00 95.56 98 PHE A N 1
ATOM 769 C CA . PHE A 1 98 ? -11.532 -8.687 3.977 1.00 95.56 98 PHE A CA 1
ATOM 770 C C . PHE A 1 98 ? -10.973 -7.770 2.888 1.00 95.56 98 PHE A C 1
ATOM 772 O O . PHE A 1 98 ? -10.218 -8.238 2.036 1.00 95.56 98 PHE A O 1
ATOM 779 N N . LEU A 1 99 ? -11.268 -6.473 2.974 1.00 96.31 99 LEU A N 1
ATOM 780 C CA . LEU A 1 99 ? -10.822 -5.462 2.023 1.00 96.31 99 LEU A CA 1
ATOM 781 C C . LEU A 1 99 ? -9.290 -5.338 1.983 1.00 96.31 99 LEU A C 1
ATOM 783 O O . LEU A 1 99 ? -8.703 -5.193 0.912 1.00 96.31 99 LEU A O 1
ATOM 787 N N . LEU A 1 100 ? -8.602 -5.491 3.120 1.00 96.62 100 LEU A N 1
ATOM 788 C CA . LEU A 1 100 ? -7.136 -5.453 3.169 1.00 96.62 100 LEU A CA 1
ATOM 789 C C . LEU A 1 100 ? -6.469 -6.547 2.313 1.00 96.62 100 LEU A C 1
ATOM 791 O O . LEU A 1 100 ? -5.327 -6.389 1.873 1.00 96.62 100 LEU A O 1
ATOM 795 N N . LYS A 1 101 ? -7.163 -7.656 2.023 1.00 95.19 101 LYS A N 1
ATOM 796 C CA . LYS A 1 101 ? -6.634 -8.716 1.145 1.00 95.19 101 LYS A CA 1
ATOM 797 C C . LYS A 1 101 ? -6.407 -8.224 -0.285 1.00 95.19 101 LYS A C 1
ATOM 799 O O . LYS A 1 101 ? -5.495 -8.734 -0.943 1.00 95.19 101 LYS A O 1
ATOM 804 N N . ASP A 1 102 ? -7.140 -7.207 -0.733 1.00 95.69 102 ASP A N 1
ATOM 805 C CA . ASP A 1 102 ? -6.985 -6.628 -2.070 1.00 95.69 102 ASP A CA 1
ATOM 806 C C . ASP A 1 102 ? -5.613 -5.969 -2.252 1.00 95.69 102 ASP A C 1
ATOM 808 O O . ASP A 1 102 ? -5.046 -6.005 -3.344 1.00 95.69 102 ASP A O 1
ATOM 812 N N . VAL A 1 103 ? -4.993 -5.473 -1.175 1.00 96.75 103 VAL A N 1
ATOM 813 C CA . VAL A 1 103 ? -3.630 -4.913 -1.218 1.00 96.75 103 VAL A CA 1
ATOM 814 C C . VAL A 1 103 ? -2.611 -5.969 -1.652 1.00 96.75 103 VAL A C 1
ATOM 816 O O . VAL A 1 103 ? -1.698 -5.693 -2.434 1.00 96.75 103 VAL A O 1
ATOM 819 N N . ARG A 1 104 ? -2.783 -7.221 -1.209 1.00 93.19 104 ARG A N 1
ATOM 820 C CA . ARG A 1 104 ? -1.922 -8.327 -1.650 1.00 93.19 104 ARG A CA 1
ATOM 821 C C . ARG A 1 104 ? -2.105 -8.610 -3.139 1.00 93.19 104 ARG A C 1
ATOM 823 O O . ARG A 1 104 ? -1.115 -8.876 -3.820 1.00 93.19 104 ARG A O 1
ATOM 830 N N . GLN A 1 105 ? -3.337 -8.545 -3.637 1.00 94.88 105 GLN A N 1
ATOM 831 C CA . GLN A 1 105 ? -3.628 -8.720 -5.058 1.00 94.88 105 GLN A CA 1
ATOM 832 C C . GLN A 1 105 ? -2.997 -7.600 -5.895 1.00 94.88 105 GLN A C 1
ATOM 834 O O . GLN A 1 105 ? -2.353 -7.884 -6.907 1.00 94.88 105 GLN A O 1
ATOM 839 N N . VAL A 1 106 ? -3.085 -6.353 -5.426 1.00 96.94 106 VAL A N 1
ATOM 840 C CA . VAL A 1 106 ? -2.418 -5.196 -6.037 1.00 96.94 106 VAL A CA 1
ATOM 841 C C . VAL A 1 106 ? -0.905 -5.404 -6.111 1.00 96.94 106 VAL A C 1
ATOM 843 O O . VAL A 1 106 ? -0.314 -5.204 -7.171 1.00 96.94 106 VAL A O 1
ATOM 846 N N . LEU A 1 107 ? -0.261 -5.873 -5.036 1.00 95.12 107 LEU A N 1
ATOM 847 C CA . LEU A 1 107 ? 1.178 -6.173 -5.045 1.00 95.12 107 LEU A CA 1
ATOM 848 C C . LEU A 1 107 ? 1.545 -7.262 -6.065 1.00 95.12 107 LEU A C 1
ATOM 850 O O . LEU A 1 107 ? 2.588 -7.171 -6.708 1.00 95.12 107 LEU A O 1
ATOM 854 N N . ILE A 1 108 ? 0.709 -8.292 -6.228 1.00 92.69 108 ILE A N 1
ATOM 855 C CA . ILE A 1 108 ? 0.928 -9.342 -7.235 1.00 92.69 108 ILE A CA 1
ATOM 856 C C . ILE A 1 108 ? 0.856 -8.752 -8.648 1.00 92.69 108 ILE A C 1
ATOM 858 O O . ILE A 1 108 ? 1.767 -8.978 -9.440 1.00 92.69 108 ILE A O 1
ATOM 862 N N . GLN A 1 109 ? -0.176 -7.961 -8.945 1.00 92.06 109 GLN A N 1
ATOM 863 C CA . GLN A 1 109 ? -0.347 -7.320 -10.254 1.00 92.06 109 GLN A CA 1
ATOM 864 C C . GLN A 1 109 ? 0.777 -6.324 -10.557 1.00 92.06 109 GLN A C 1
ATOM 866 O O . GLN A 1 109 ? 1.335 -6.317 -11.653 1.00 92.06 109 GLN A O 1
ATOM 871 N N . THR A 1 110 ? 1.165 -5.536 -9.556 1.00 93.88 110 THR A N 1
ATOM 872 C CA . THR A 1 110 ? 2.232 -4.537 -9.661 1.00 93.88 110 THR A CA 1
ATOM 873 C C . THR A 1 110 ? 3.565 -5.166 -10.071 1.00 93.88 110 THR A C 1
ATOM 875 O O . THR A 1 110 ? 4.281 -4.589 -10.886 1.00 93.88 110 THR A O 1
ATOM 878 N N . ARG A 1 111 ? 3.892 -6.373 -9.580 1.00 91.88 111 ARG A N 1
ATOM 879 C CA . ARG A 1 111 ? 5.121 -7.087 -9.979 1.00 91.88 111 ARG A CA 1
ATOM 880 C C . ARG A 1 111 ? 5.170 -7.391 -11.472 1.00 91.88 111 ARG A C 1
ATOM 882 O O . ARG A 1 111 ? 6.243 -7.347 -12.063 1.00 91.88 111 ARG A O 1
ATOM 889 N N . THR A 1 112 ? 4.029 -7.664 -12.099 1.00 89.75 112 THR A N 1
ATOM 890 C CA . THR A 1 112 ? 3.966 -7.861 -13.551 1.00 89.75 112 THR A CA 1
ATOM 891 C C . THR A 1 112 ? 4.182 -6.544 -14.295 1.00 89.75 112 THR A C 1
ATOM 893 O O . THR A 1 112 ? 4.950 -6.520 -15.257 1.00 89.75 112 THR A O 1
ATOM 896 N N . SER A 1 113 ? 3.592 -5.443 -13.814 1.00 92.62 113 SER A N 1
ATOM 897 C CA . SER A 1 113 ? 3.714 -4.104 -14.414 1.00 92.62 113 SER A CA 1
ATOM 898 C C . SER A 1 113 ? 5.144 -3.559 -14.462 1.00 92.62 113 SER A C 1
ATOM 900 O O . SER A 1 113 ? 5.414 -2.651 -15.248 1.00 92.62 113 SER A O 1
ATOM 902 N N . ILE A 1 114 ? 6.075 -4.109 -13.677 1.00 92.31 114 ILE A N 1
ATOM 903 C CA . ILE A 1 114 ? 7.501 -3.737 -13.708 1.00 92.31 114 ILE A CA 1
ATOM 904 C C . ILE A 1 114 ? 8.090 -3.894 -15.114 1.00 92.31 114 ILE A C 1
ATOM 906 O O . ILE A 1 114 ? 8.866 -3.044 -15.536 1.00 92.31 114 ILE A O 1
ATOM 910 N N . HIS A 1 115 ? 7.633 -4.885 -15.887 1.00 92.88 115 HIS A N 1
ATOM 911 C CA . HIS A 1 115 ? 8.087 -5.125 -17.264 1.00 92.88 115 HIS A CA 1
ATOM 912 C C . HIS A 1 115 ? 7.698 -4.022 -18.258 1.00 92.88 115 HIS A C 1
ATOM 914 O O . HIS A 1 115 ? 8.131 -4.053 -19.404 1.00 92.88 115 HIS A O 1
ATOM 920 N N . THR A 1 116 ? 6.876 -3.049 -17.853 1.00 93.25 116 THR A N 1
ATOM 921 C CA . THR A 1 116 ? 6.631 -1.846 -18.665 1.00 93.25 116 THR A CA 1
ATOM 922 C C . THR A 1 116 ? 7.781 -0.845 -18.587 1.00 93.25 116 THR A C 1
ATOM 924 O O . THR A 1 116 ? 7.870 0.036 -19.441 1.00 93.25 116 THR A O 1
ATOM 927 N N . PHE A 1 117 ? 8.616 -0.934 -17.540 1.00 93.12 117 PHE A N 1
ATOM 928 C CA . PHE A 1 117 ? 9.691 0.009 -17.205 1.00 93.12 117 PHE A CA 1
ATOM 929 C C . PHE A 1 117 ? 9.257 1.480 -17.281 1.00 93.12 117 PHE A C 1
ATOM 931 O O . PHE A 1 117 ? 10.037 2.385 -17.573 1.00 93.12 117 PHE A O 1
ATOM 938 N N . ASN A 1 118 ? 7.976 1.726 -17.003 1.00 93.62 118 ASN A N 1
ATOM 939 C CA . ASN A 1 118 ? 7.350 3.029 -17.084 1.00 93.62 118 ASN A CA 1
ATOM 940 C C . ASN A 1 118 ? 6.691 3.347 -15.741 1.00 93.62 118 ASN A C 1
ATOM 942 O O . ASN A 1 118 ? 5.811 2.624 -15.271 1.00 93.62 118 ASN A O 1
ATOM 946 N N . LEU A 1 119 ? 7.124 4.441 -15.114 1.00 95.19 119 LEU A N 1
ATOM 947 C CA . LEU A 1 119 ? 6.655 4.814 -13.782 1.00 95.19 119 LEU A CA 1
ATOM 948 C C . LEU A 1 119 ? 5.152 5.118 -13.743 1.00 95.19 119 LEU A C 1
ATOM 950 O O . LEU A 1 119 ? 4.504 4.816 -12.744 1.00 95.19 119 LEU A O 1
ATOM 954 N N . ASP A 1 120 ? 4.591 5.704 -14.796 1.00 94.75 120 ASP A N 1
ATOM 955 C CA . ASP A 1 120 ? 3.176 6.076 -14.819 1.00 94.75 120 ASP A CA 1
ATOM 956 C C . ASP A 1 120 ? 2.292 4.831 -14.950 1.00 94.75 120 ASP A C 1
ATOM 958 O O . ASP A 1 120 ? 1.353 4.662 -14.173 1.00 94.75 120 ASP A O 1
ATOM 962 N N . LYS A 1 121 ? 2.664 3.885 -15.822 1.00 93.38 121 LYS A N 1
ATOM 963 C CA . LYS A 1 121 ? 2.005 2.569 -15.914 1.00 93.38 121 LYS A CA 1
ATOM 964 C C . LYS A 1 121 ? 2.144 1.741 -14.648 1.00 93.38 121 LYS A C 1
ATOM 966 O O . LYS A 1 121 ? 1.202 1.075 -14.227 1.00 93.38 121 LYS A O 1
ATOM 971 N N . PHE A 1 122 ? 3.291 1.829 -13.994 1.00 95.25 122 PHE A N 1
ATOM 972 C CA . PHE A 1 122 ? 3.490 1.204 -12.698 1.00 95.25 122 PHE A CA 1
ATOM 973 C C . PHE A 1 122 ? 2.567 1.804 -11.623 1.00 95.25 122 PHE A C 1
ATOM 975 O O . PHE A 1 122 ? 1.906 1.063 -10.891 1.00 95.25 122 PHE A O 1
ATOM 982 N N . LYS A 1 123 ? 2.452 3.138 -11.571 1.00 97.12 123 LYS A N 1
ATOM 983 C CA . LYS A 1 123 ? 1.547 3.855 -10.656 1.00 97.12 123 LYS A CA 1
ATOM 984 C C . LYS A 1 123 ? 0.082 3.481 -10.856 1.00 97.12 123 LYS A C 1
ATOM 986 O O . LYS A 1 123 ? -0.609 3.278 -9.863 1.00 97.12 123 LYS A O 1
ATOM 991 N N . GLU A 1 124 ? -0.369 3.331 -12.104 1.00 96.06 124 GLU A N 1
ATOM 992 C CA . GLU A 1 124 ? -1.724 2.845 -12.419 1.00 96.06 124 GLU A CA 1
ATOM 993 C C . GLU A 1 124 ? -2.026 1.508 -11.714 1.00 96.06 124 GLU A C 1
ATOM 995 O O . GLU A 1 124 ? -3.148 1.298 -11.260 1.00 96.06 124 GLU A O 1
ATOM 1000 N N . SER A 1 125 ? -1.025 0.630 -11.565 1.00 96.06 125 SER A N 1
ATOM 1001 C CA . SER A 1 125 ? -1.202 -0.663 -10.896 1.00 96.06 125 SER A CA 1
ATOM 1002 C C . SER A 1 125 ? -1.081 -0.628 -9.370 1.00 96.06 125 SER A C 1
ATOM 1004 O O . SER A 1 125 ? -1.813 -1.360 -8.714 1.00 96.06 125 SER A O 1
ATOM 1006 N N . ILE A 1 126 ? -0.207 0.207 -8.792 1.00 97.69 126 ILE A N 1
ATOM 1007 C CA . ILE A 1 126 ? 0.058 0.199 -7.338 1.00 97.69 126 ILE A CA 1
ATOM 1008 C C . ILE A 1 126 ? -0.821 1.177 -6.541 1.00 97.69 126 ILE A C 1
ATOM 1010 O O . ILE A 1 126 ? -1.146 0.903 -5.386 1.00 97.69 126 ILE A O 1
ATOM 1014 N N . ASN A 1 127 ? -1.247 2.296 -7.141 1.00 97.94 127 ASN A N 1
ATOM 1015 C CA . ASN A 1 127 ? -2.049 3.323 -6.464 1.00 97.94 127 ASN A CA 1
ATOM 1016 C C . ASN A 1 127 ? -3.364 2.801 -5.857 1.00 97.94 127 ASN A C 1
ATOM 1018 O O . ASN A 1 127 ? -3.660 3.191 -4.726 1.00 97.94 127 ASN A O 1
ATOM 1022 N N . PRO A 1 128 ? -4.114 1.882 -6.504 1.00 98.00 128 PRO A N 1
ATOM 1023 C CA . PRO A 1 128 ? -5.297 1.284 -5.885 1.00 98.00 128 PRO A CA 1
ATOM 1024 C C . PRO A 1 128 ? -5.002 0.620 -4.531 1.00 98.00 128 PRO A C 1
ATOM 1026 O O . PRO A 1 128 ? -5.847 0.625 -3.642 1.00 98.00 128 PRO A O 1
ATOM 1029 N N . GLY A 1 129 ? -3.787 0.095 -4.336 1.00 98.06 129 GLY A N 1
ATOM 1030 C CA . GLY A 1 129 ? -3.356 -0.470 -3.057 1.00 98.06 129 GLY A CA 1
ATOM 1031 C C . GLY A 1 129 ? -3.286 0.582 -1.953 1.00 98.06 129 GLY A C 1
ATOM 1032 O O . GLY A 1 129 ? -3.789 0.342 -0.858 1.00 98.06 129 GLY A O 1
ATOM 1033 N N . PHE A 1 130 ? -2.722 1.757 -2.244 1.00 98.44 130 PHE A N 1
ATOM 1034 C CA . PHE A 1 130 ? -2.652 2.871 -1.291 1.00 98.44 130 PHE A CA 1
ATOM 1035 C C . PHE A 1 130 ? -4.040 3.431 -0.958 1.00 98.44 130 PHE A C 1
ATOM 1037 O O . PHE A 1 130 ? -4.321 3.739 0.198 1.00 98.44 130 PHE A O 1
ATOM 1044 N N . GLU A 1 131 ? -4.936 3.516 -1.944 1.00 98.12 131 GLU A N 1
ATOM 1045 C CA . GLU A 1 131 ? -6.324 3.931 -1.708 1.00 98.12 131 GLU A CA 1
ATOM 1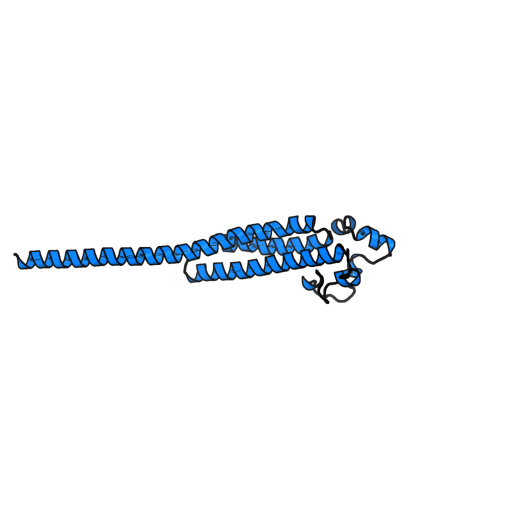046 C C . GLU A 1 131 ? -7.057 2.961 -0.774 1.00 98.12 131 GLU A C 1
ATOM 1048 O O . GLU A 1 131 ? -7.757 3.389 0.146 1.00 98.12 131 GLU A O 1
ATOM 1053 N N . THR A 1 132 ? -6.876 1.656 -0.986 1.00 98.25 132 THR A N 1
ATOM 1054 C CA . THR A 1 132 ? -7.429 0.614 -0.116 1.00 98.25 132 THR A CA 1
ATOM 1055 C C . THR A 1 132 ? -6.857 0.699 1.295 1.00 98.25 132 THR A C 1
ATOM 1057 O O . THR A 1 132 ? -7.624 0.725 2.256 1.00 98.25 132 THR A O 1
ATOM 1060 N N . ILE A 1 133 ? -5.532 0.807 1.435 1.00 98.19 133 ILE A N 1
ATOM 1061 C CA . ILE A 1 133 ? -4.875 0.973 2.737 1.00 98.19 133 ILE A CA 1
ATOM 1062 C C . ILE A 1 133 ? -5.427 2.181 3.480 1.00 98.19 133 ILE A C 1
ATOM 1064 O O . ILE A 1 133 ? -5.763 2.066 4.654 1.00 98.19 133 ILE A O 1
ATOM 1068 N N . SER A 1 134 ? -5.549 3.330 2.813 1.00 98.25 134 SER A N 1
ATOM 1069 C CA . SER A 1 134 ? -6.019 4.559 3.451 1.00 98.25 134 SER A CA 1
ATOM 1070 C C . SER A 1 134 ? -7.417 4.386 4.053 1.00 98.25 134 SER A C 1
ATOM 1072 O O . SER A 1 134 ? -7.634 4.777 5.202 1.00 98.25 134 SER A O 1
ATOM 1074 N N . LYS A 1 135 ? -8.333 3.739 3.320 1.00 97.69 135 LYS A N 1
ATOM 1075 C CA . LYS A 1 135 ? -9.695 3.434 3.790 1.00 97.69 135 LYS A CA 1
ATOM 1076 C C . LYS A 1 135 ? -9.679 2.471 4.976 1.00 97.69 135 LYS A C 1
ATOM 1078 O O . LYS A 1 135 ? -10.219 2.787 6.032 1.00 97.69 135 LYS A O 1
ATOM 1083 N N . VAL A 1 136 ? -8.998 1.334 4.832 1.00 98.00 136 VAL A N 1
ATOM 1084 C CA . VAL A 1 136 ? -8.929 0.292 5.870 1.00 98.00 136 VAL A CA 1
ATOM 1085 C C . VAL A 1 136 ? -8.266 0.819 7.146 1.00 98.00 136 VAL A C 1
ATOM 1087 O O . VAL A 1 136 ? -8.739 0.562 8.252 1.00 98.00 136 VAL A O 1
ATOM 1090 N N . LYS A 1 137 ? -7.188 1.598 7.014 1.00 98.06 137 LYS A N 1
ATOM 1091 C CA . LYS A 1 137 ? -6.496 2.230 8.142 1.00 98.06 137 LYS A CA 1
ATOM 1092 C C . LYS A 1 137 ? -7.425 3.176 8.897 1.00 98.06 137 LYS A C 1
ATOM 1094 O O . LYS A 1 137 ? -7.449 3.148 10.125 1.00 98.06 137 LYS A O 1
ATOM 1099 N N . GLN A 1 138 ? -8.211 3.981 8.182 1.00 97.69 138 GLN A N 1
ATOM 1100 C CA . GLN A 1 138 ? -9.188 4.879 8.796 1.00 97.69 138 GLN A CA 1
ATOM 1101 C C . GLN A 1 138 ? -10.293 4.113 9.536 1.00 97.69 138 GLN A C 1
ATOM 1103 O O . GLN A 1 138 ? -10.655 4.503 10.648 1.00 97.69 138 GLN A O 1
ATOM 1108 N N . GLU A 1 139 ? -10.809 3.027 8.957 1.00 97.00 139 GLU A N 1
ATOM 1109 C CA . GLU A 1 139 ? -11.802 2.162 9.608 1.00 97.00 139 GLU A CA 1
ATOM 1110 C C . GLU A 1 139 ? -11.244 1.530 10.889 1.00 97.00 139 GLU A C 1
ATOM 1112 O O . GLU A 1 139 ? -11.890 1.585 11.934 1.00 97.00 139 GLU A O 1
ATOM 1117 N N . GLY A 1 140 ? -10.011 1.019 10.843 1.00 97.50 140 GLY A N 1
ATOM 1118 C CA . GLY A 1 140 ? -9.329 0.465 12.011 1.00 97.50 140 GLY A CA 1
ATOM 1119 C C . GLY A 1 140 ? -9.135 1.485 13.136 1.00 97.50 140 GLY A C 1
ATOM 1120 O O . GLY A 1 140 ? -9.454 1.197 14.288 1.00 97.50 140 GLY A O 1
ATOM 1121 N N . ILE A 1 141 ? -8.669 2.696 12.809 1.00 97.94 141 ILE A N 1
ATOM 1122 C CA . ILE A 1 141 ? -8.520 3.789 13.787 1.00 97.94 141 ILE A CA 1
ATOM 1123 C C . ILE A 1 141 ? -9.881 4.155 14.390 1.00 97.94 141 ILE A C 1
ATOM 1125 O O . ILE A 1 141 ? -10.015 4.229 15.609 1.00 97.94 141 ILE A O 1
ATOM 1129 N N . SER A 1 142 ? -10.905 4.308 13.548 1.00 97.56 142 SER A N 1
ATOM 1130 C CA . SER A 1 142 ? -12.259 4.648 13.997 1.00 97.56 142 SER A CA 1
ATOM 1131 C C . SER A 1 142 ? -12.831 3.576 14.927 1.00 97.56 142 SER A C 1
ATOM 1133 O O . SER A 1 142 ? -13.458 3.907 15.927 1.00 97.56 142 SER A O 1
ATOM 1135 N N . ALA A 1 143 ? -12.569 2.294 14.655 1.00 97.62 143 ALA A N 1
ATOM 1136 C CA . ALA A 1 143 ? -12.974 1.197 15.528 1.00 97.62 143 ALA A CA 1
ATOM 1137 C C . ALA A 1 143 ? -12.290 1.269 16.907 1.00 97.62 143 ALA A C 1
ATOM 1139 O O . ALA A 1 143 ? -12.937 1.069 17.938 1.00 97.62 143 ALA A O 1
ATOM 1140 N N . VAL A 1 144 ? -10.994 1.587 16.952 1.00 97.50 144 VAL A N 1
ATOM 1141 C CA . VAL A 1 144 ? -10.274 1.786 18.221 1.00 97.50 144 VAL A CA 1
ATOM 1142 C C . VAL A 1 144 ? -10.842 2.977 19.001 1.00 97.50 144 VAL A C 1
ATOM 1144 O O . VAL A 1 144 ? -11.052 2.872 20.212 1.00 97.50 144 VAL A O 1
ATOM 1147 N N . ASP A 1 145 ? -11.145 4.083 18.328 1.00 97.00 145 ASP A N 1
ATOM 1148 C CA . ASP A 1 145 ? -11.737 5.265 18.961 1.00 97.00 145 ASP A CA 1
ATOM 1149 C C . ASP A 1 145 ? -13.148 4.975 19.505 1.00 97.00 145 ASP A C 1
ATOM 1151 O O . ASP A 1 145 ? -13.472 5.326 20.648 1.00 97.00 145 ASP A O 1
ATOM 1155 N N . ASP A 1 146 ? -13.961 4.242 18.742 1.00 96.56 146 ASP A N 1
ATOM 1156 C CA . ASP A 1 146 ? -15.291 3.775 19.137 1.00 96.56 146 ASP A CA 1
ATOM 1157 C C . ASP A 1 146 ? -15.255 2.942 20.424 1.00 96.56 146 ASP A C 1
ATOM 1159 O O . ASP A 1 146 ? -16.120 3.088 21.296 1.00 96.56 146 ASP A O 1
ATOM 1163 N N . TYR A 1 147 ? -14.248 2.076 20.574 1.00 96.50 147 TYR A N 1
ATOM 1164 C CA . TYR A 1 147 ? -14.045 1.302 21.798 1.00 96.50 147 TYR A CA 1
ATOM 1165 C C . TYR A 1 147 ? -13.894 2.222 23.020 1.00 96.50 147 TYR A C 1
ATOM 1167 O O . TYR A 1 147 ? -14.587 2.040 24.031 1.00 96.50 147 TYR A O 1
ATOM 1175 N N . TYR A 1 148 ? -13.026 3.236 22.936 1.00 95.81 148 TYR A N 1
ATOM 1176 C CA . TYR A 1 148 ? -12.806 4.168 24.045 1.00 95.81 148 TYR A CA 1
ATOM 1177 C C . TYR A 1 148 ? -14.052 5.001 24.341 1.00 95.81 148 TYR A C 1
ATOM 1179 O O . TYR A 1 148 ? -14.417 5.166 25.510 1.00 95.81 148 TYR A O 1
ATOM 1187 N N . PHE A 1 149 ? -14.756 5.454 23.302 1.00 95.88 149 PHE A N 1
ATOM 1188 C CA . PHE A 1 149 ? -16.011 6.182 23.452 1.00 95.88 149 PHE A CA 1
ATOM 1189 C C . PHE A 1 149 ? -17.067 5.352 24.201 1.00 95.88 149 PHE A C 1
ATOM 1191 O O . PHE A 1 149 ? -17.635 5.811 25.199 1.00 95.88 149 PHE A O 1
ATOM 1198 N N . ARG A 1 150 ? -17.278 4.090 23.796 1.00 95.19 150 ARG A N 1
ATOM 1199 C CA . ARG A 1 150 ? -18.228 3.168 24.450 1.00 95.19 150 ARG A CA 1
ATOM 1200 C C . ARG A 1 150 ? -17.849 2.895 25.902 1.00 95.19 150 ARG A C 1
ATOM 1202 O O . ARG A 1 150 ? -18.722 2.852 26.771 1.00 95.19 150 ARG A O 1
ATOM 1209 N N . ARG A 1 151 ? -16.553 2.744 26.193 1.00 94.50 151 ARG A N 1
ATOM 1210 C CA . ARG A 1 151 ? -16.062 2.479 27.552 1.00 94.50 151 ARG A CA 1
ATOM 1211 C C . ARG A 1 151 ? -16.309 3.656 28.495 1.00 94.50 151 ARG A C 1
ATOM 1213 O O . ARG A 1 151 ? -16.736 3.440 29.630 1.00 94.50 151 ARG A O 1
ATOM 1220 N N . LEU A 1 152 ? -16.080 4.882 28.026 1.00 95.44 152 LEU A N 1
ATOM 1221 C CA . LEU A 1 152 ? -16.366 6.100 28.788 1.00 95.44 152 LEU A CA 1
ATOM 1222 C C . LEU A 1 152 ? -17.871 6.272 29.017 1.00 95.44 152 LEU A C 1
ATOM 1224 O O . LEU A 1 152 ? -18.295 6.499 30.152 1.00 95.44 152 LEU A O 1
ATOM 1228 N N . GLY A 1 153 ? -18.678 6.088 27.968 1.00 95.00 153 GLY A N 1
ATOM 1229 C CA . GLY A 1 153 ? -20.136 6.165 28.053 1.00 95.00 153 GLY A CA 1
ATOM 1230 C C . GLY A 1 153 ? -20.719 5.180 29.068 1.00 95.00 153 GLY A C 1
ATOM 1231 O O . GLY A 1 153 ? -21.504 5.581 29.928 1.00 95.00 153 GLY A O 1
ATOM 1232 N N . LEU A 1 154 ? -20.269 3.920 29.036 1.00 94.75 154 LEU A N 1
ATOM 1233 C CA . LEU A 1 154 ? -20.689 2.892 29.994 1.00 94.75 154 LEU A CA 1
ATOM 1234 C C . LEU A 1 154 ? -20.293 3.245 31.435 1.00 94.75 154 LEU A C 1
ATOM 1236 O O . LEU A 1 154 ? -21.062 3.001 32.367 1.00 94.75 154 LEU A O 1
ATOM 1240 N N . GLY A 1 155 ? -19.110 3.829 31.639 1.00 95.94 155 GLY A N 1
ATOM 1241 C CA . GLY A 1 155 ? -18.682 4.300 32.956 1.00 95.94 155 GLY A CA 1
ATOM 1242 C C . GLY A 1 155 ? -19.628 5.368 33.511 1.00 95.94 155 GLY A C 1
ATOM 1243 O O . GLY A 1 155 ? -20.123 5.240 34.633 1.00 95.94 155 GLY A O 1
ATOM 1244 N N . ILE A 1 156 ? -19.947 6.377 32.696 1.00 96.94 156 ILE A N 1
ATOM 1245 C CA . ILE A 1 156 ? -20.860 7.465 33.071 1.00 96.94 156 ILE A CA 1
ATOM 1246 C C . ILE A 1 156 ? -22.269 6.924 33.348 1.00 96.94 156 ILE A C 1
ATOM 1248 O O . ILE A 1 156 ? -22.855 7.243 34.385 1.00 96.94 156 ILE A O 1
ATOM 1252 N N . SER A 1 157 ? -22.808 6.069 32.472 1.00 96.69 157 SER A N 1
ATOM 1253 C CA . SER A 1 157 ? -24.150 5.507 32.657 1.00 96.69 157 SER A CA 1
ATOM 1254 C C . SER A 1 157 ? -24.236 4.657 33.924 1.00 96.69 157 SER A C 1
ATOM 1256 O O . SER A 1 157 ? -25.204 4.767 34.675 1.00 96.69 157 SER A O 1
ATOM 1258 N N . THR A 1 158 ? -23.205 3.859 34.208 1.00 96.75 158 THR A N 1
ATOM 1259 C CA . THR A 1 158 ? -23.144 3.017 35.411 1.00 96.75 158 THR A CA 1
ATOM 1260 C C . THR A 1 158 ? -23.139 3.864 36.681 1.00 96.75 158 THR A C 1
ATOM 1262 O O . THR A 1 158 ? -23.847 3.538 37.633 1.00 96.75 158 THR A O 1
ATOM 1265 N N . ILE A 1 159 ? -22.406 4.982 36.694 1.00 97.50 159 ILE A N 1
ATOM 1266 C CA . ILE A 1 159 ? -22.383 5.920 37.825 1.00 97.50 159 ILE A CA 1
ATOM 1267 C C . ILE A 1 159 ? -23.773 6.525 38.059 1.00 97.50 159 ILE A C 1
ATOM 1269 O O . ILE A 1 159 ? -24.270 6.498 39.185 1.00 97.50 159 ILE A O 1
ATOM 1273 N N . ILE A 1 160 ? -24.428 7.019 37.004 1.00 97.75 160 ILE A N 1
ATOM 1274 C CA . ILE A 1 160 ? -25.766 7.625 37.103 1.00 97.75 160 ILE A CA 1
ATOM 1275 C C . ILE A 1 160 ? -26.784 6.607 37.631 1.00 97.75 160 ILE A C 1
ATOM 1277 O O . ILE A 1 160 ? -27.515 6.899 38.579 1.00 97.75 160 ILE A O 1
ATOM 1281 N N . VAL A 1 161 ? -26.808 5.396 37.066 1.00 97.44 161 VAL A N 1
ATOM 1282 C CA . VAL A 1 161 ? -27.712 4.323 37.506 1.00 97.44 161 VAL A CA 1
ATOM 1283 C C . VAL A 1 161 ? -27.436 3.936 38.959 1.00 97.44 161 VAL A C 1
ATOM 1285 O O . VAL A 1 161 ? -28.372 3.789 39.741 1.00 97.44 161 VAL A O 1
ATOM 1288 N N . THR A 1 162 ? -26.167 3.845 39.358 1.00 97.50 162 THR A N 1
ATOM 1289 C CA . THR A 1 162 ? -25.783 3.526 40.742 1.00 97.50 162 THR A CA 1
ATOM 1290 C C . THR A 1 162 ? -26.291 4.588 41.718 1.00 97.50 162 THR A C 1
ATOM 1292 O O . THR A 1 162 ? -26.889 4.245 42.739 1.00 97.50 162 THR A O 1
ATOM 1295 N N . PHE A 1 163 ? -26.139 5.877 41.396 1.00 97.75 163 PHE A N 1
ATOM 1296 C CA . PHE A 1 163 ? -26.684 6.957 42.223 1.00 97.75 163 PHE A CA 1
ATOM 1297 C C . PHE A 1 163 ? -28.211 6.909 42.322 1.00 97.75 163 PHE A C 1
ATOM 1299 O O . PHE A 1 163 ? -28.754 7.110 43.410 1.00 97.75 163 PHE A O 1
ATOM 1306 N N . LEU A 1 164 ? -28.907 6.598 41.224 1.00 97.62 164 LEU A N 1
ATOM 1307 C CA . LEU A 1 164 ? -30.362 6.428 41.231 1.00 97.62 164 LEU A CA 1
ATOM 1308 C C . LEU A 1 164 ? -30.792 5.268 42.137 1.00 97.62 164 LEU A C 1
ATOM 1310 O O . LEU A 1 164 ? -31.698 5.440 42.952 1.00 97.62 164 LEU A O 1
ATOM 1314 N N . VAL A 1 165 ? -30.121 4.116 42.051 1.00 97.88 165 VAL A N 1
ATOM 1315 C CA . VAL A 1 165 ? -30.401 2.944 42.898 1.00 97.88 165 VAL A CA 1
ATOM 1316 C C . VAL A 1 165 ? -30.167 3.264 44.377 1.00 97.88 165 VAL A C 1
ATOM 1318 O O . VAL A 1 165 ? -31.027 2.976 45.211 1.00 97.88 165 VAL A O 1
ATOM 1321 N N . ILE A 1 166 ? -29.053 3.922 44.712 1.00 97.62 166 ILE A N 1
ATOM 1322 C CA . ILE A 1 166 ? -28.753 4.354 46.086 1.00 97.62 166 ILE A CA 1
ATOM 1323 C C . ILE A 1 166 ? -29.816 5.343 46.590 1.00 97.62 166 ILE A C 1
ATOM 1325 O O . ILE A 1 166 ? -30.316 5.208 47.709 1.00 97.62 166 ILE A O 1
ATOM 1329 N N . GLY A 1 167 ? -30.202 6.321 45.766 1.00 97.25 167 GLY A N 1
ATOM 1330 C CA . GLY A 1 167 ? -31.241 7.295 46.102 1.00 97.25 167 GLY A CA 1
ATOM 1331 C C . GLY A 1 167 ? -32.605 6.645 46.358 1.00 97.25 167 GLY A C 1
ATOM 1332 O O . GLY A 1 167 ? -33.282 6.992 47.330 1.00 97.25 167 GLY A O 1
ATOM 1333 N N . LEU A 1 168 ? -32.990 5.665 45.534 1.00 95.94 168 LEU A N 1
ATOM 1334 C CA . LEU A 1 168 ? -34.210 4.877 45.725 1.00 95.94 168 LEU A CA 1
ATOM 1335 C C . LEU A 1 168 ? -34.165 4.075 47.028 1.00 95.94 168 LEU A C 1
ATOM 1337 O O . LEU A 1 168 ? -35.129 4.113 47.791 1.00 95.94 168 LEU A O 1
ATOM 1341 N N . TYR A 1 169 ? -33.040 3.426 47.329 1.00 96.94 169 TYR A N 1
ATOM 1342 C CA . TYR A 1 169 ? -32.853 2.682 48.574 1.00 96.94 169 TYR A CA 1
ATOM 1343 C C . TYR A 1 169 ? -33.043 3.567 49.816 1.00 96.94 169 TYR A C 1
ATOM 1345 O O . TYR A 1 169 ? -33.824 3.233 50.711 1.00 96.94 169 TYR A O 1
ATOM 1353 N N . PHE A 1 170 ? -32.405 4.742 49.857 1.00 96.75 170 PHE A N 1
ATOM 1354 C CA . PHE A 1 170 ? -32.585 5.681 50.969 1.00 96.75 170 PHE A CA 1
ATOM 1355 C C . PHE A 1 170 ? -34.023 6.202 51.076 1.00 96.75 170 PHE A C 1
ATOM 1357 O O . PHE A 1 170 ? -34.528 6.386 52.187 1.00 96.75 170 PHE A O 1
ATOM 1364 N N . LYS A 1 171 ? -34.700 6.428 49.943 1.00 94.00 171 LYS A N 1
ATOM 1365 C CA . LYS A 1 171 ? -36.102 6.861 49.926 1.00 94.00 171 LYS A CA 1
ATOM 1366 C C . LYS A 1 171 ? -37.032 5.794 50.505 1.00 94.00 171 LYS A C 1
ATOM 1368 O O . LYS A 1 171 ? -37.878 6.144 51.325 1.00 94.00 171 LYS A O 1
ATOM 1373 N N . ILE A 1 172 ? -36.850 4.526 50.130 1.00 94.56 172 ILE A N 1
ATOM 1374 C CA . ILE A 1 172 ? -37.632 3.396 50.657 1.00 94.56 172 ILE A CA 1
ATOM 1375 C C . ILE A 1 172 ? -37.432 3.283 52.173 1.00 94.56 172 ILE A C 1
ATOM 1377 O O . ILE A 1 172 ? -38.404 3.355 52.921 1.00 94.56 172 ILE A O 1
ATOM 1381 N N . LYS A 1 173 ? -36.178 3.267 52.645 1.00 93.94 173 LYS A N 1
ATOM 1382 C CA . LYS A 1 173 ? -35.861 3.188 54.082 1.00 93.94 173 LYS A CA 1
ATOM 1383 C C . LYS A 1 173 ? -36.462 4.342 54.897 1.00 93.94 173 LYS A C 1
ATOM 1385 O O . LYS A 1 173 ? -36.888 4.163 56.035 1.00 93.94 173 LYS A O 1
ATOM 1390 N N . LYS A 1 174 ? -36.514 5.550 54.322 1.00 92.75 174 LYS A N 1
ATOM 1391 C CA . LYS A 1 174 ? -37.151 6.718 54.954 1.00 92.75 174 LYS A CA 1
ATOM 1392 C C . LYS A 1 174 ? -38.673 6.574 55.060 1.00 92.75 174 LYS A C 1
ATOM 1394 O O . LYS A 1 174 ? -39.250 7.134 55.989 1.00 92.75 174 LYS A O 1
ATOM 1399 N N . MET A 1 175 ? -39.315 5.897 54.108 1.00 90.31 175 MET A N 1
ATOM 1400 C CA . MET A 1 175 ? -40.757 5.638 54.139 1.00 90.31 175 MET A CA 1
ATOM 1401 C C . MET A 1 175 ? -41.108 4.550 55.158 1.00 90.31 175 MET A C 1
ATOM 1403 O O . MET A 1 175 ? -42.042 4.749 55.924 1.00 90.31 175 MET A O 1
ATOM 1407 N N . GLU A 1 176 ? -40.329 3.469 55.226 1.00 89.50 176 GLU A N 1
ATOM 1408 C CA . GLU A 1 176 ? -40.521 2.386 56.205 1.00 89.50 176 GLU A CA 1
ATOM 1409 C C . GLU A 1 176 ? -40.356 2.871 57.649 1.00 89.50 176 GLU A C 1
ATOM 1411 O O . GLU A 1 176 ? -41.186 2.569 58.492 1.00 89.50 176 GLU A O 1
ATOM 1416 N N . ASN A 1 177 ? -39.354 3.712 57.929 1.00 77.94 177 ASN A N 1
ATOM 1417 C CA . ASN A 1 177 ? -39.148 4.286 59.266 1.00 77.94 177 ASN A CA 1
ATOM 1418 C C . ASN A 1 177 ? -40.191 5.351 59.675 1.00 77.94 177 ASN A C 1
ATOM 1420 O O . ASN A 1 177 ? -40.131 5.859 60.794 1.00 77.94 177 ASN A O 1
ATOM 1424 N N . LYS A 1 178 ? -41.073 5.775 58.759 1.00 64.06 178 LYS A N 1
ATOM 1425 C CA . LYS A 1 178 ? -42.148 6.749 59.022 1.00 64.06 178 LYS A CA 1
ATOM 1426 C C . LYS A 1 178 ? -43.527 6.099 59.192 1.00 64.06 178 LYS A C 1
ATOM 1428 O O . LYS A 1 178 ? -44.466 6.834 59.502 1.00 64.06 178 LYS A O 1
ATOM 1433 N N . SER A 1 179 ? -43.642 4.791 58.953 1.00 52.19 179 SER A N 1
ATOM 1434 C CA . SER A 1 179 ? -44.842 3.987 59.210 1.00 52.19 179 SER A CA 1
ATOM 1435 C C . SER A 1 179 ? -44.736 3.253 60.540 1.00 52.19 179 SER A C 1
ATOM 1437 O O . SER A 1 179 ? -45.814 2.826 61.003 1.00 52.19 179 SER A O 1
#